Protein AF-A0A2V8M864-F1 (afdb_monomer_lite)

Foldseek 3Di:
DEAEAEDQDDPDDQVVVQVVVCVVPPDPPYGYGYYYPVRLVVCVVVVPVVSVCCVVVPDDDDDD

pLDDT: mean 89.43, std 7.91, range [54.72, 96.06]

Secondary structure (DSSP, 8-state):
-EEEEEES---S-HHHHHHHHHTT--STT-EEEEEEHHHHHHHHHTT-HHHHHHHHH-------

Radius of gyration: 11.88 Å; chains: 1; bounding box: 24×25×28 Å

Sequence (64 aa):
MDLLIVLKSSDLPIRERIAEFLKYCSDYSTDVFPLTEAELESRLQAADSFWVQAVREGIECCSR

Structure (mmCIF, N/CA/C/O backbone):
data_AF-A0A2V8M864-F1
#
_entry.id   AF-A0A2V8M864-F1
#
loop_
_atom_site.group_PDB
_atom_site.id
_atom_site.type_symbol
_atom_site.label_atom_id
_atom_site.label_alt_id
_atom_site.label_comp_id
_atom_site.label_asym_id
_atom_site.label_entity_id
_atom_site.label_seq_id
_atom_site.pdbx_PDB_ins_code
_atom_site.Cartn_x
_atom_site.Cartn_y
_atom_site.Cartn_z
_atom_site.occupancy
_atom_site.B_iso_or_equiv
_atom_site.auth_seq_id
_atom_site.auth_comp_id
_atom_site.auth_asym_id
_atom_site.auth_atom_id
_atom_site.pdbx_PDB_model_num
ATOM 1 N N . MET A 1 1 ? 12.368 -6.270 -2.840 1.00 82.75 1 MET A N 1
ATOM 2 C CA . MET A 1 1 ? 12.409 -5.064 -1.980 1.00 82.75 1 MET A CA 1
ATOM 3 C C . MET A 1 1 ? 10.979 -4.607 -1.833 1.00 82.75 1 MET A C 1
ATOM 5 O O . MET A 1 1 ? 10.310 -4.532 -2.850 1.00 82.75 1 MET A O 1
ATOM 9 N N . ASP A 1 2 ? 10.517 -4.309 -0.625 1.00 89.06 2 ASP A N 1
ATOM 10 C CA . ASP A 1 2 ? 9.104 -3.984 -0.411 1.00 89.06 2 ASP A CA 1
ATOM 11 C C . ASP A 1 2 ? 8.955 -2.478 -0.186 1.00 89.06 2 ASP A C 1
ATOM 13 O O . ASP A 1 2 ? 9.611 -1.903 0.683 1.00 89.06 2 ASP A O 1
ATOM 17 N N . LEU A 1 3 ? 8.117 -1.825 -0.991 1.00 90.94 3 LEU A N 1
ATOM 18 C CA . LEU A 1 3 ? 7.858 -0.389 -0.926 1.00 90.94 3 LEU A CA 1
ATOM 19 C C . LEU A 1 3 ? 6.431 -0.129 -0.457 1.00 90.94 3 LEU A C 1
ATOM 21 O O . LEU A 1 3 ? 5.480 -0.259 -1.226 1.00 90.94 3 LEU A O 1
ATOM 25 N N . LEU A 1 4 ? 6.279 0.309 0.790 1.00 93.44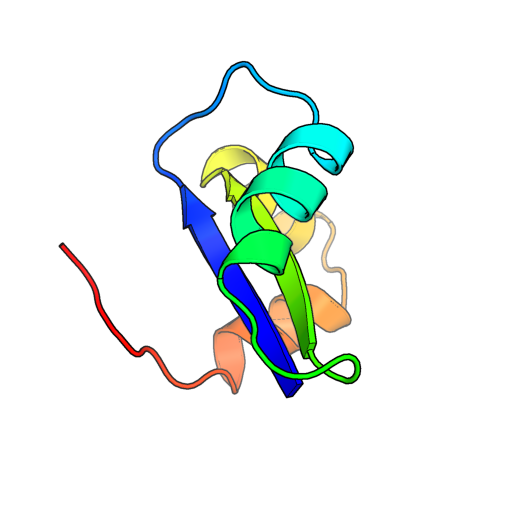 4 LEU A N 1
ATOM 26 C CA . LEU A 1 4 ? 5.026 0.876 1.284 1.00 93.44 4 LEU A CA 1
ATOM 27 C C . LEU A 1 4 ? 4.966 2.366 0.934 1.00 93.44 4 LEU A C 1
ATOM 29 O O . LEU A 1 4 ? 5.784 3.153 1.404 1.00 93.44 4 LEU A O 1
ATOM 33 N N . ILE A 1 5 ? 3.984 2.753 0.121 1.00 93.00 5 ILE A N 1
ATOM 34 C CA . ILE A 1 5 ? 3.719 4.153 -0.228 1.00 93.00 5 ILE A CA 1
ATOM 35 C C . ILE A 1 5 ? 2.409 4.547 0.443 1.00 93.00 5 ILE A C 1
ATOM 37 O O . ILE A 1 5 ? 1.352 4.034 0.079 1.00 93.00 5 ILE A O 1
ATOM 41 N N . VAL A 1 6 ? 2.477 5.457 1.415 1.00 93.50 6 VAL A N 1
ATOM 42 C CA . VAL A 1 6 ? 1.290 5.962 2.114 1.00 93.50 6 VAL A CA 1
ATOM 43 C C . VAL A 1 6 ? 0.798 7.226 1.419 1.00 93.50 6 VAL A C 1
ATOM 45 O O . VAL A 1 6 ? 1.470 8.254 1.387 1.00 93.50 6 VAL A O 1
ATOM 48 N N . LEU A 1 7 ? -0.378 7.131 0.813 1.00 93.94 7 LEU A N 1
ATOM 49 C CA . LEU A 1 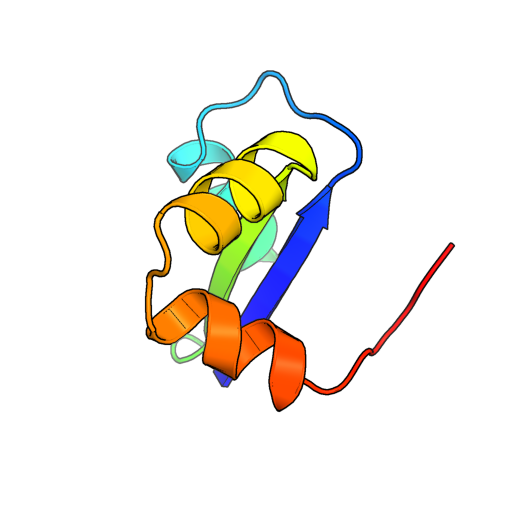7 ? -1.056 8.211 0.117 1.00 93.94 7 LEU A CA 1
ATOM 50 C C . LEU A 1 7 ? -2.028 8.903 1.071 1.00 93.94 7 LEU A C 1
ATOM 52 O O . LEU A 1 7 ? -2.768 8.246 1.800 1.00 93.94 7 LEU A O 1
ATOM 56 N N . LYS A 1 8 ? -2.135 10.228 0.976 1.00 93.00 8 LYS A N 1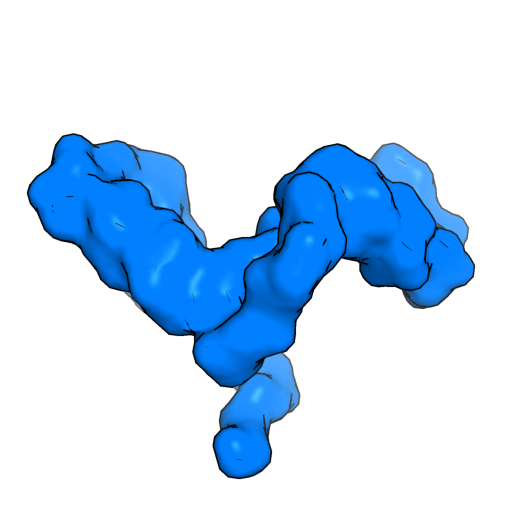
ATOM 57 C CA . LYS A 1 8 ? -3.158 10.978 1.717 1.00 93.00 8 LYS A CA 1
ATOM 58 C C . LYS A 1 8 ? -4.583 10.509 1.380 1.00 93.00 8 LYS A C 1
ATOM 60 O O . LYS A 1 8 ? -5.428 10.359 2.252 1.00 93.00 8 LYS A O 1
ATOM 65 N N . SER A 1 9 ? -4.851 10.272 0.097 1.00 94.00 9 SER A N 1
ATOM 66 C CA . SER A 1 9 ? -6.142 9.806 -0.420 1.00 94.00 9 SER A CA 1
ATOM 67 C C . SER A 1 9 ? -5.980 9.273 -1.842 1.00 94.00 9 SER A C 1
ATOM 69 O O . SER A 1 9 ? -5.073 9.694 -2.562 1.00 94.00 9 SER A O 1
ATOM 71 N N . SER A 1 10 ? -6.873 8.387 -2.278 1.00 94.69 10 SER A N 1
ATOM 72 C CA . SER A 1 10 ? -6.973 7.977 -3.679 1.00 94.69 10 SER A CA 1
ATOM 73 C C . SER A 1 10 ? -8.356 7.414 -3.979 1.00 94.69 10 SER A C 1
ATOM 75 O O . SER A 1 10 ? -8.869 6.616 -3.198 1.00 94.69 10 SER A O 1
ATOM 77 N N . ASP A 1 11 ? -8.907 7.785 -5.133 1.00 94.50 11 ASP A N 1
ATOM 78 C CA . ASP A 1 11 ? -10.156 7.223 -5.658 1.00 94.50 11 ASP A CA 1
ATOM 79 C C . ASP A 1 11 ? -9.914 5.991 -6.547 1.00 94.50 11 AS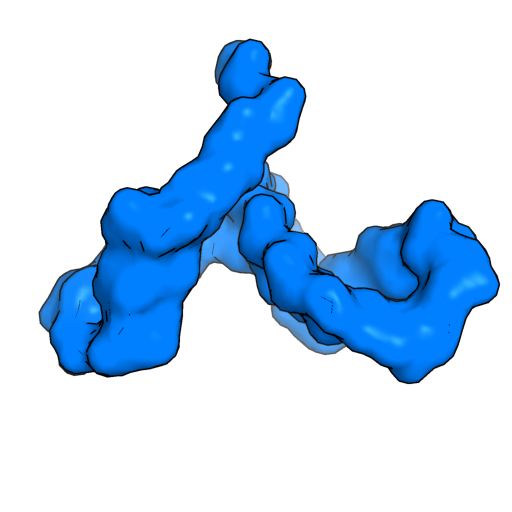P A C 1
ATOM 81 O O . ASP A 1 11 ? -10.856 5.323 -6.974 1.00 94.50 11 ASP A O 1
ATOM 85 N N . LEU A 1 12 ? -8.646 5.674 -6.840 1.00 95.19 12 LEU A N 1
ATOM 86 C CA . LEU A 1 12 ? -8.288 4.545 -7.689 1.00 95.19 12 LEU A CA 1
ATOM 87 C C . LEU A 1 12 ? -8.254 3.233 -6.888 1.00 95.19 12 LEU A C 1
ATOM 89 O O . LEU A 1 12 ? -7.717 3.187 -5.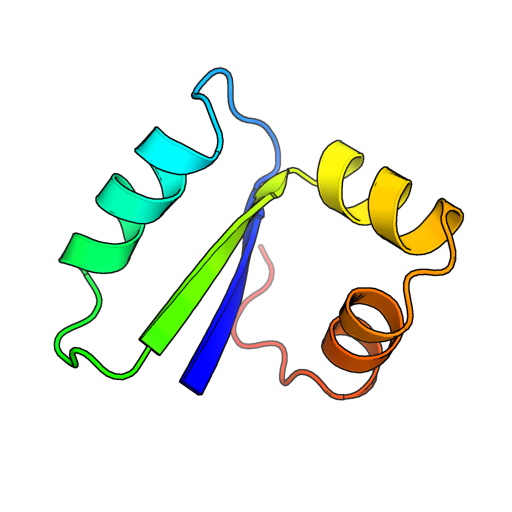768 1.00 95.19 12 LEU A O 1
ATOM 93 N N . PRO A 1 13 ? -8.722 2.118 -7.476 1.00 94.94 13 PRO A N 1
ATOM 94 C CA . PRO A 1 13 ? -8.528 0.794 -6.904 1.00 94.94 13 PRO A CA 1
ATOM 95 C C . PRO A 1 13 ? -7.045 0.496 -6.649 1.00 94.94 13 PRO A C 1
ATOM 97 O O . PRO A 1 13 ? -6.172 0.876 -7.430 1.00 94.94 13 PRO A O 1
ATOM 100 N N . ILE A 1 14 ? -6.750 -0.253 -5.582 1.00 93.00 14 ILE A N 1
ATOM 101 C CA . ILE A 1 14 ? -5.368 -0.585 -5.192 1.00 93.00 14 ILE A CA 1
ATOM 102 C C . ILE A 1 14 ? -4.559 -1.220 -6.336 1.00 93.00 14 ILE A C 1
ATOM 104 O O . ILE A 1 14 ? -3.386 -0.911 -6.501 1.00 93.00 14 ILE A O 1
ATOM 108 N N . ARG A 1 15 ? -5.188 -2.052 -7.179 1.00 93.06 15 ARG A N 1
ATOM 109 C CA . ARG A 1 15 ? -4.523 -2.701 -8.324 1.00 93.06 15 ARG A CA 1
ATOM 110 C C . ARG A 1 15 ? -4.044 -1.703 -9.377 1.00 93.06 15 ARG A C 1
ATOM 112 O O . ARG A 1 15 ? -2.964 -1.882 -9.929 1.00 93.06 15 ARG A O 1
ATOM 119 N N . GLU A 1 16 ? -4.830 -0.664 -9.639 1.00 95.88 16 GLU A N 1
ATOM 120 C CA . GLU A 1 16 ? -4.468 0.382 -10.600 1.00 95.88 16 GLU A CA 1
ATOM 121 C C . GLU A 1 16 ? -3.345 1.257 -10.046 1.00 95.88 16 GLU A C 1
ATOM 123 O O . GLU A 1 16 ? -2.390 1.552 -10.759 1.00 95.88 16 GLU A O 1
ATOM 128 N N . ARG A 1 17 ? -3.393 1.575 -8.745 1.00 95.69 17 ARG A N 1
ATOM 129 C CA . ARG A 1 17 ? -2.285 2.252 -8.059 1.00 95.69 17 ARG A CA 1
ATOM 130 C C . ARG A 1 17 ? -0.991 1.444 -8.131 1.00 95.69 17 ARG A C 1
ATOM 132 O O . ARG A 1 17 ? 0.050 2.008 -8.438 1.00 95.69 17 ARG A O 1
ATOM 139 N N . ILE A 1 18 ? -1.039 0.134 -7.877 1.00 94.38 18 ILE A N 1
ATOM 140 C CA . ILE A 1 18 ? 0.145 -0.737 -7.958 1.00 94.38 18 ILE A CA 1
ATOM 141 C C . ILE A 1 18 ? 0.775 -0.651 -9.351 1.00 94.38 18 ILE A C 1
ATOM 143 O O . ILE A 1 18 ? 1.969 -0.388 -9.456 1.00 94.38 18 ILE A O 1
ATOM 147 N N . ALA A 1 19 ? -0.021 -0.804 -10.414 1.00 92.06 19 ALA A N 1
ATOM 148 C CA . ALA A 1 19 ? 0.472 -0.688 -11.787 1.00 92.06 19 ALA A CA 1
ATOM 149 C C . ALA A 1 19 ? 1.088 0.696 -12.071 1.00 92.06 19 ALA A C 1
ATOM 151 O O . ALA A 1 19 ? 2.139 0.793 -12.705 1.00 92.06 19 ALA A O 1
ATOM 152 N N . GLU A 1 20 ? 0.460 1.755 -11.558 1.00 92.44 20 GLU A N 1
ATOM 153 C CA . GLU A 1 20 ? 0.923 3.132 -11.719 1.00 92.44 20 GLU A CA 1
ATOM 154 C C . GLU A 1 20 ? 2.263 3.392 -11.022 1.00 92.44 20 GLU A C 1
ATOM 156 O O . GLU A 1 20 ? 3.091 4.112 -11.570 1.00 92.44 20 GLU A O 1
ATOM 161 N N . PHE A 1 21 ? 2.516 2.808 -9.848 1.00 90.81 21 PHE A N 1
ATOM 162 C CA . PHE A 1 21 ? 3.793 2.986 -9.151 1.00 90.81 21 PHE A CA 1
ATOM 163 C C . PHE A 1 21 ? 4.885 2.034 -9.644 1.00 90.81 21 PHE A C 1
ATOM 165 O O . PHE A 1 21 ? 6.042 2.442 -9.747 1.00 90.81 21 PHE A O 1
ATOM 172 N N . LEU A 1 22 ? 4.529 0.803 -10.024 1.00 90.69 22 LEU A N 1
ATOM 173 C CA . LEU A 1 22 ? 5.479 -0.177 -10.555 1.00 90.69 22 LEU A CA 1
ATOM 174 C C . LEU A 1 22 ? 6.200 0.316 -11.811 1.00 90.69 22 LEU A C 1
ATOM 176 O O . LEU A 1 22 ? 7.355 -0.035 -12.010 1.00 90.69 22 LEU A O 1
ATOM 180 N N . LYS A 1 23 ? 5.581 1.172 -12.635 1.00 89.50 23 LYS A N 1
ATOM 181 C CA . LYS A 1 23 ? 6.244 1.732 -13.830 1.00 89.50 23 LYS A CA 1
ATOM 182 C C . LYS A 1 23 ? 7.484 2.581 -13.511 1.00 89.50 23 LYS A C 1
ATOM 184 O O . LYS A 1 23 ? 8.292 2.830 -14.402 1.00 89.50 23 LYS A O 1
ATOM 189 N N . TYR A 1 24 ? 7.611 3.057 -12.271 1.00 87.75 24 TYR A N 1
ATOM 190 C CA . TYR A 1 24 ? 8.774 3.804 -11.790 1.00 87.75 24 TYR A CA 1
ATOM 191 C C . TYR A 1 24 ? 9.824 2.901 -11.134 1.00 87.75 24 TYR A C 1
ATOM 193 O O . TYR A 1 24 ? 10.951 3.340 -10.906 1.00 87.75 24 TYR A O 1
ATOM 201 N N . CYS A 1 25 ? 9.475 1.648 -10.846 1.00 85.50 25 CYS A N 1
ATOM 202 C CA . CYS A 1 25 ? 10.406 0.637 -10.376 1.00 85.50 25 CYS A CA 1
ATOM 203 C C . CYS A 1 25 ? 11.107 0.024 -11.592 1.00 85.50 25 CYS A C 1
ATOM 205 O O . CYS A 1 25 ? 10.478 -0.534 -12.486 1.00 85.50 25 CYS A O 1
ATOM 207 N N . SER A 1 26 ? 12.431 0.160 -11.650 1.00 76.06 26 SER A N 1
ATOM 208 C CA . SER A 1 26 ? 13.245 -0.378 -12.745 1.00 76.06 26 SER A CA 1
ATOM 209 C C . SER A 1 26 ? 13.571 -1.864 -12.587 1.00 76.06 26 SER A C 1
ATOM 211 O O . SER A 1 26 ? 14.039 -2.482 -13.544 1.00 76.06 2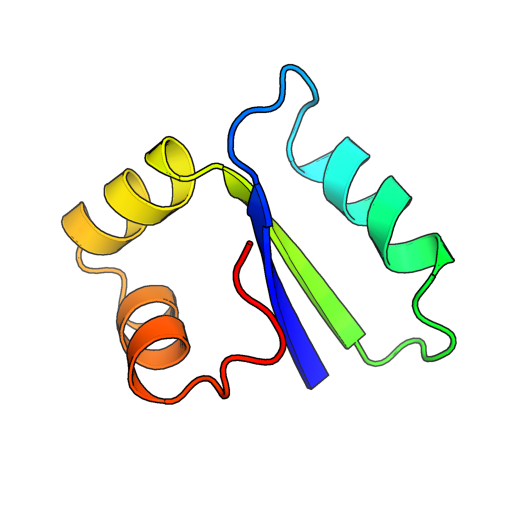6 SER A O 1
ATOM 213 N N . ASP A 1 27 ? 13.338 -2.438 -11.403 1.00 77.56 27 ASP A N 1
ATOM 214 C CA . ASP A 1 27 ? 13.544 -3.856 -11.126 1.00 77.56 27 ASP A CA 1
ATOM 215 C C . ASP A 1 27 ? 12.204 -4.612 -11.048 1.00 77.56 27 ASP A C 1
ATOM 217 O O . ASP A 1 27 ? 11.179 -4.074 -10.630 1.00 77.56 27 ASP A O 1
ATOM 221 N N . TYR A 1 28 ? 12.221 -5.877 -11.472 1.00 69.12 28 TYR A N 1
ATOM 222 C CA . TYR A 1 28 ? 11.071 -6.789 -11.403 1.00 69.12 28 TYR A CA 1
ATOM 223 C C . TYR A 1 28 ? 10.943 -7.486 -10.036 1.00 69.12 28 TYR A C 1
ATOM 225 O O . TYR A 1 28 ? 10.126 -8.389 -9.882 1.00 69.12 28 TYR A O 1
ATOM 233 N N . SER A 1 29 ? 11.775 -7.118 -9.061 1.00 84.62 29 SER A N 1
ATOM 234 C CA . SER A 1 29 ? 11.853 -7.722 -7.725 1.00 84.62 29 SER A CA 1
ATOM 235 C C . SER A 1 29 ? 11.329 -6.807 -6.615 1.00 84.62 29 SER A C 1
ATOM 237 O O . SER A 1 29 ? 11.530 -7.092 -5.428 1.00 84.62 29 SER A O 1
ATOM 239 N N . THR A 1 30 ? 10.691 -5.699 -6.985 1.00 88.00 30 THR A N 1
ATOM 240 C CA . THR A 1 30 ? 10.131 -4.723 -6.059 1.00 88.00 30 THR A CA 1
ATOM 241 C C . THR A 1 30 ? 8.627 -4.908 -5.960 1.00 88.00 30 THR A C 1
ATOM 243 O O . THR A 1 30 ? 7.908 -4.681 -6.932 1.00 88.00 30 THR A O 1
ATOM 246 N N . ASP A 1 31 ? 8.154 -5.268 -4.771 1.00 90.56 31 ASP A N 1
ATOM 247 C CA . ASP A 1 31 ? 6.731 -5.295 -4.461 1.00 90.56 31 ASP A CA 1
ATOM 248 C C . ASP A 1 31 ? 6.307 -3.920 -3.941 1.00 90.56 31 ASP A C 1
ATOM 250 O O . ASP A 1 31 ? 6.921 -3.360 -3.030 1.00 90.56 31 ASP A O 1
ATOM 254 N N . VAL A 1 32 ? 5.261 -3.345 -4.538 1.00 92.75 32 VAL A N 1
ATOM 255 C CA . VAL A 1 32 ? 4.783 -1.999 -4.199 1.00 92.75 32 VAL A CA 1
ATOM 256 C C . VAL A 1 32 ? 3.404 -2.076 -3.564 1.00 92.75 32 VAL A C 1
ATOM 258 O O . VAL A 1 32 ? 2.478 -2.677 -4.108 1.00 92.75 32 VAL A O 1
ATOM 261 N N . PHE A 1 33 ? 3.250 -1.393 -2.435 1.00 94.75 33 PHE A N 1
ATOM 262 C CA . PHE A 1 33 ? 2.037 -1.341 -1.632 1.00 94.75 33 PHE A CA 1
ATOM 263 C C . PHE A 1 33 ? 1.570 0.114 -1.473 1.00 94.75 33 PHE A C 1
ATOM 265 O O . PHE A 1 33 ? 1.882 0.762 -0.473 1.00 94.75 33 PHE A O 1
ATOM 272 N N . PRO A 1 34 ? 0.833 0.666 -2.452 1.00 95.31 34 PRO A N 1
ATOM 273 C CA . PRO A 1 34 ? 0.354 2.040 -2.409 1.00 95.31 34 PRO A CA 1
ATOM 274 C C . PRO A 1 34 ? -0.981 2.118 -1.664 1.00 95.31 34 PRO A C 1
ATOM 276 O O . PRO A 1 34 ? -2.050 2.023 -2.273 1.00 95.31 34 PRO A O 1
ATOM 279 N N . LEU A 1 35 ? -0.929 2.274 -0.343 1.00 95.56 35 LEU A N 1
ATOM 280 C CA . LEU A 1 35 ? -2.103 2.355 0.529 1.00 95.56 35 LEU A CA 1
ATOM 281 C C . LEU A 1 35 ? -2.461 3.802 0.844 1.00 95.56 35 LEU A C 1
ATOM 283 O O . LEU A 1 35 ? -1.578 4.643 0.955 1.00 95.56 35 LEU A O 1
ATOM 287 N N . THR A 1 36 ? -3.743 4.102 1.034 1.00 96.06 36 THR A N 1
ATOM 288 C CA . THR A 1 36 ? -4.124 5.354 1.699 1.00 96.06 36 THR A CA 1
ATOM 289 C C . THR A 1 36 ? -3.869 5.270 3.205 1.00 96.06 36 THR A C 1
ATOM 291 O O . THR A 1 36 ? -3.762 4.175 3.759 1.00 96.06 36 THR A O 1
ATOM 294 N N . GLU A 1 37 ? -3.815 6.412 3.890 1.00 94.38 37 GLU A N 1
ATOM 295 C CA . GLU A 1 37 ? -3.725 6.456 5.359 1.00 94.38 37 GLU A CA 1
ATOM 296 C C . GLU A 1 37 ? -4.833 5.623 6.023 1.00 94.38 37 GLU A C 1
ATOM 298 O O . GLU A 1 37 ? -4.545 4.755 6.844 1.00 94.38 37 GLU A O 1
ATOM 303 N N . ALA A 1 38 ? -6.087 5.803 5.593 1.00 94.38 38 ALA A N 1
ATOM 304 C CA . ALA A 1 38 ? -7.231 5.058 6.123 1.00 94.38 38 ALA A CA 1
ATOM 305 C C . ALA A 1 38 ? -7.126 3.542 5.864 1.00 94.38 38 ALA A C 1
ATOM 307 O O . ALA A 1 38 ? -7.491 2.716 6.701 1.00 94.38 38 ALA A O 1
ATOM 308 N N . GLU A 1 39 ? -6.610 3.157 4.697 1.00 95.44 39 GLU A N 1
ATOM 309 C CA . GLU A 1 39 ? -6.389 1.761 4.325 1.00 95.44 39 GLU A CA 1
ATOM 310 C C . GLU A 1 39 ? -5.270 1.098 5.133 1.00 95.44 39 GLU A C 1
ATOM 312 O O . GLU A 1 39 ? -5.370 -0.091 5.452 1.00 95.44 39 GLU A O 1
ATOM 317 N N . LEU A 1 40 ? -4.197 1.835 5.423 1.00 94.50 40 LEU A N 1
ATOM 318 C CA . LEU A 1 40 ? -3.112 1.368 6.278 1.00 94.50 40 LEU A CA 1
ATOM 319 C C . LEU A 1 40 ? -3.594 1.245 7.725 1.00 94.50 40 LEU A C 1
ATOM 321 O O . LEU A 1 40 ? -3.384 0.208 8.350 1.00 94.50 40 LEU A O 1
ATOM 325 N N . GLU A 1 41 ? -4.300 2.255 8.234 1.00 94.62 41 GLU A N 1
ATOM 326 C CA . GLU A 1 41 ? -4.856 2.242 9.585 1.00 94.62 41 GLU A CA 1
ATOM 327 C C . GLU A 1 41 ? -5.790 1.044 9.792 1.00 94.62 41 GLU A C 1
ATOM 329 O O . GLU A 1 41 ? -5.634 0.302 10.760 1.00 94.62 41 GLU A O 1
ATOM 334 N N . SER A 1 42 ? -6.696 0.780 8.845 1.00 94.31 42 SER A N 1
ATOM 335 C CA . SER A 1 42 ? -7.596 -0.377 8.904 1.00 94.31 42 SER A CA 1
ATOM 336 C C . SER A 1 42 ? -6.842 -1.712 9.006 1.00 94.31 42 SER A C 1
ATOM 338 O O . SER A 1 42 ? -7.247 -2.596 9.764 1.00 94.31 42 SER A O 1
ATOM 340 N N . ARG A 1 43 ? -5.717 -1.860 8.296 1.00 93.81 43 ARG A N 1
ATOM 341 C CA . ARG A 1 43 ? -4.874 -3.067 8.349 1.00 93.81 43 ARG A CA 1
ATOM 342 C C . ARG A 1 43 ? -4.117 -3.200 9.668 1.00 93.81 43 ARG A C 1
ATOM 344 O O . ARG A 1 43 ? -4.010 -4.303 10.199 1.00 93.81 43 ARG A O 1
ATOM 351 N N . LEU A 1 44 ? -3.628 -2.086 10.211 1.00 93.44 44 LEU A N 1
ATOM 352 C CA . LEU A 1 44 ? -2.975 -2.058 11.520 1.00 93.44 44 LEU A CA 1
ATOM 353 C C . LEU A 1 44 ? -3.966 -2.389 12.643 1.00 93.44 44 LEU A C 1
ATOM 355 O O . LEU A 1 44 ? -3.638 -3.164 13.539 1.00 93.44 44 LEU A O 1
ATOM 359 N N . GLN A 1 45 ? -5.195 -1.869 12.570 1.00 94.12 45 GLN A N 1
ATOM 360 C CA . GLN A 1 45 ? -6.268 -2.182 13.519 1.00 94.12 45 GLN A CA 1
ATOM 361 C C . GLN A 1 45 ? -6.695 -3.654 13.457 1.00 94.12 45 GLN A C 1
ATOM 363 O O . GLN A 1 45 ? -7.013 -4.243 14.488 1.00 94.12 45 GLN A O 1
ATOM 368 N N . ALA A 1 46 ? -6.648 -4.272 12.273 1.00 93.44 46 ALA A N 1
ATOM 369 C CA . ALA A 1 46 ? -6.862 -5.709 12.111 1.00 93.44 46 ALA A CA 1
ATOM 370 C C . ALA A 1 46 ? -5.722 -6.572 12.696 1.00 93.44 46 ALA A C 1
ATOM 372 O O . ALA A 1 46 ? -5.816 -7.798 12.662 1.00 93.44 46 ALA A O 1
ATOM 373 N N . ALA A 1 47 ? -4.666 -5.948 13.239 1.00 87.00 47 ALA A N 1
ATOM 374 C CA . ALA A 1 47 ? -3.484 -6.596 13.802 1.00 87.00 47 ALA A CA 1
ATOM 375 C C . ALA A 1 47 ? -2.796 -7.569 12.828 1.00 87.00 47 ALA A C 1
ATOM 377 O O . ALA A 1 47 ? -2.224 -8.579 13.239 1.00 87.00 47 ALA A O 1
ATOM 378 N N . ASP A 1 48 ? -2.835 -7.257 11.530 1.00 87.62 48 ASP A N 1
ATOM 379 C CA . ASP A 1 48 ? -2.110 -8.020 10.521 1.00 87.62 48 ASP A CA 1
ATOM 380 C C . ASP A 1 48 ? -0.598 -7.841 10.742 1.00 87.62 48 ASP A C 1
ATOM 382 O O . ASP A 1 48 ? -0.045 -6.737 10.653 1.00 87.62 48 ASP A O 1
ATOM 386 N N . SER A 1 49 ? 0.064 -8.956 11.066 1.00 88.75 49 SER A N 1
ATOM 387 C CA . SER A 1 49 ? 1.469 -8.997 11.464 1.00 88.75 49 SER A CA 1
ATOM 388 C C . SER A 1 49 ? 2.405 -8.420 10.409 1.00 88.75 49 SER A C 1
ATOM 390 O O . SER A 1 49 ? 3.426 -7.839 10.774 1.00 88.75 49 SER A O 1
ATOM 392 N N . PHE A 1 50 ? 2.060 -8.546 9.124 1.00 90.00 50 PHE A N 1
ATOM 393 C CA . PHE A 1 50 ? 2.883 -8.009 8.046 1.00 90.00 50 PHE A CA 1
ATOM 394 C C . PHE A 1 50 ? 2.938 -6.480 8.111 1.00 90.00 50 PHE A C 1
ATOM 396 O O . PHE A 1 50 ? 4.023 -5.906 8.132 1.00 90.00 50 PHE A O 1
ATOM 403 N N . TRP A 1 51 ? 1.785 -5.813 8.218 1.00 92.50 51 TRP A N 1
ATOM 404 C CA . TRP A 1 51 ? 1.720 -4.346 8.230 1.00 92.50 51 TRP A CA 1
ATOM 405 C C . TRP A 1 51 ? 2.302 -3.749 9.504 1.00 92.50 51 TRP A C 1
ATOM 407 O O . TRP A 1 51 ? 3.006 -2.743 9.444 1.00 92.50 51 TRP A O 1
ATOM 417 N N . VAL A 1 52 ? 2.059 -4.391 10.651 1.00 91.88 52 VAL A N 1
ATOM 418 C CA . VAL A 1 52 ? 2.653 -3.968 11.926 1.00 91.88 52 VAL A CA 1
ATOM 419 C C . VAL A 1 52 ? 4.177 -4.036 11.852 1.00 91.88 52 VAL A C 1
ATOM 421 O O . VAL A 1 52 ? 4.856 -3.095 12.263 1.00 91.88 52 VAL A O 1
ATOM 424 N N . GLN A 1 53 ? 4.725 -5.124 11.306 1.00 90.94 53 GLN A N 1
ATOM 425 C CA . GLN A 1 53 ? 6.168 -5.267 11.150 1.00 90.94 53 GLN A CA 1
ATOM 426 C C . GLN A 1 53 ? 6.727 -4.277 10.122 1.00 90.94 53 GLN A C 1
ATOM 428 O O . GLN A 1 53 ? 7.714 -3.608 10.416 1.00 90.94 53 GLN A O 1
ATOM 433 N N . ALA A 1 54 ? 6.075 -4.124 8.967 1.00 90.00 54 ALA A N 1
ATOM 434 C CA . ALA A 1 54 ? 6.500 -3.213 7.907 1.00 90.00 54 ALA A CA 1
ATOM 435 C C . ALA A 1 54 ? 6.586 -1.755 8.385 1.00 90.00 54 ALA A C 1
ATOM 437 O O . ALA A 1 54 ? 7.547 -1.065 8.063 1.00 90.00 54 ALA A O 1
ATOM 438 N N . VAL A 1 55 ? 5.627 -1.291 9.194 1.00 90.69 55 VAL A N 1
ATOM 439 C CA . VAL A 1 55 ? 5.659 0.066 9.771 1.00 90.69 55 VAL A CA 1
ATOM 440 C C . VAL A 1 55 ? 6.711 0.190 10.876 1.00 90.69 55 VAL A C 1
ATOM 442 O O . VAL A 1 55 ? 7.342 1.234 11.003 1.00 90.69 55 VAL A O 1
ATOM 445 N N . ARG A 1 56 ? 6.921 -0.859 11.680 1.00 90.06 56 ARG A N 1
ATOM 446 C CA . ARG A 1 56 ? 7.881 -0.829 12.795 1.00 90.06 56 ARG A CA 1
ATOM 447 C C . ARG A 1 56 ? 9.340 -0.887 12.337 1.00 90.06 56 ARG A C 1
ATOM 449 O O . ARG A 1 56 ? 10.195 -0.272 12.964 1.00 90.06 56 ARG A O 1
ATOM 456 N N . GLU A 1 57 ? 9.626 -1.692 11.320 1.00 90.44 57 GLU A N 1
ATOM 457 C CA . GLU A 1 57 ? 10.987 -2.001 10.858 1.00 90.44 57 GLU A CA 1
ATOM 458 C C . GLU A 1 57 ? 11.341 -1.299 9.542 1.00 90.44 57 GLU A C 1
ATOM 460 O O . GLU A 1 57 ? 12.511 -1.273 9.156 1.00 90.44 57 GLU A O 1
ATOM 465 N N . GLY A 1 58 ? 10.349 -0.729 8.855 1.00 86.94 58 GLY A N 1
ATOM 466 C CA . GLY A 1 58 ? 10.543 0.015 7.621 1.00 86.94 58 GLY A CA 1
ATOM 467 C C . GLY A 1 58 ? 11.418 1.251 7.816 1.00 86.94 58 GLY A C 1
ATOM 468 O O . GLY A 1 58 ? 11.390 1.912 8.853 1.00 86.94 58 GLY A O 1
ATOM 469 N N . ILE A 1 59 ? 12.195 1.576 6.784 1.00 87.50 59 ILE A N 1
ATOM 470 C CA . ILE A 1 59 ? 12.988 2.804 6.737 1.00 87.50 59 ILE A CA 1
ATOM 471 C C . ILE A 1 59 ? 12.136 3.884 6.073 1.00 87.50 59 ILE A C 1
ATOM 473 O O . ILE A 1 59 ? 11.735 3.746 4.917 1.00 87.50 59 ILE A O 1
ATOM 477 N N . GLU A 1 60 ? 11.870 4.969 6.795 1.00 85.31 60 GLU A N 1
ATOM 478 C CA . GLU A 1 60 ? 11.142 6.112 6.252 1.00 85.31 60 GLU A CA 1
ATOM 479 C C . GLU A 1 60 ? 12.046 6.913 5.306 1.00 85.31 60 GLU A C 1
ATOM 481 O O . GLU A 1 60 ? 13.049 7.498 5.716 1.00 85.31 60 GLU A O 1
ATOM 486 N N . CYS A 1 61 ? 11.697 6.931 4.020 1.00 78.69 61 CYS A N 1
ATOM 487 C CA . CYS A 1 61 ? 12.502 7.610 3.006 1.00 78.69 61 CYS A CA 1
ATOM 488 C C . CYS A 1 61 ? 12.154 9.100 2.854 1.00 78.69 61 CYS A C 1
ATOM 490 O O . CYS A 1 61 ? 13.043 9.891 2.545 1.00 78.69 61 CYS A O 1
ATOM 492 N N . CYS A 1 62 ? 10.882 9.489 3.016 1.00 70.12 62 CYS A N 1
ATOM 493 C CA . CYS A 1 62 ? 10.379 10.856 2.821 1.00 70.12 62 CYS A CA 1
ATOM 494 C C . CYS A 1 62 ? 9.029 11.049 3.541 1.00 70.12 62 CYS A C 1
ATOM 496 O O . CYS A 1 62 ? 8.090 10.310 3.253 1.00 70.12 62 CYS A O 1
ATOM 498 N N . SER A 1 63 ? 8.895 12.104 4.347 1.00 63.59 63 SER A N 1
ATOM 499 C CA . SER A 1 63 ? 7.611 12.658 4.807 1.00 63.59 63 SER A CA 1
ATOM 500 C C . SER A 1 63 ? 7.466 14.106 4.328 1.00 63.59 63 SER A C 1
ATOM 502 O O . SER A 1 63 ? 8.446 14.851 4.255 1.00 63.59 63 SER A O 1
ATOM 504 N N . ARG A 1 64 ? 6.255 14.497 3.922 1.00 54.72 64 ARG A N 1
ATOM 505 C CA . ARG A 1 64 ? 5.901 15.872 3.539 1.00 54.72 64 ARG A CA 1
ATOM 506 C C . ARG A 1 64 ? 4.659 16.320 4.280 1.00 54.72 64 ARG A C 1
ATOM 508 O O . ARG A 1 64 ? 3.722 15.500 4.361 1.00 54.72 64 ARG A O 1
#